Protein AF-A0A2N6BNA0-F1 (afdb_monomer_lite)

Radius of gyration: 14.95 Å; chains: 1; bounding box: 44×14×30 Å

Secondary structure (DSSP, 8-state):
-PPPP--------PPPPPTTSTTTTS-HHHHHHHHHHHHHHH-

Sequence (43 aa):
MCVKEVVIAAAARTPIGSYLSSLSSFTAPELGGFAVAEALKRS

Structure (mmCIF, N/CA/C/O backbone):
data_AF-A0A2N6BNA0-F1
#
_entry.id   AF-A0A2N6BNA0-F1
#
loop_
_atom_site.group_PDB
_atom_site.id
_atom_site.type_symbol
_atom_site.label_atom_id
_atom_site.label_alt_id
_atom_site.label_comp_id
_atom_site.label_asym_id
_atom_site.label_entity_id
_atom_site.label_seq_id
_atom_site.pdbx_PDB_ins_code
_atom_site.Cartn_x
_atom_site.Cartn_y
_atom_site.Cartn_z
_atom_site.occupancy
_atom_site.B_iso_or_equiv
_atom_site.auth_seq_id
_atom_site.auth_comp_id
_atom_site.auth_asym_id
_atom_site.auth_atom_id
_atom_site.pdbx_PDB_model_num
ATOM 1 N N . MET A 1 1 ? -30.852 2.766 13.906 1.00 56.62 1 MET A N 1
ATOM 2 C CA . MET A 1 1 ? -29.543 2.095 13.758 1.00 56.62 1 MET A CA 1
ATOM 3 C C . MET A 1 1 ? -28.505 3.018 14.370 1.00 56.62 1 MET A C 1
ATOM 5 O O . MET A 1 1 ? -28.317 4.102 13.837 1.00 56.62 1 MET A O 1
ATOM 9 N N . CYS A 1 2 ? -27.930 2.673 15.525 1.00 56.59 2 CYS A N 1
ATOM 10 C CA . CYS A 1 2 ? -26.871 3.497 16.110 1.00 56.59 2 CYS A CA 1
ATOM 11 C C . CYS A 1 2 ? -25.646 3.440 15.192 1.00 56.59 2 CYS A C 1
ATOM 13 O O . CYS A 1 2 ? -25.244 2.355 14.764 1.00 56.59 2 CYS A O 1
ATOM 15 N N . VAL A 1 3 ? -25.107 4.604 14.840 1.00 83.94 3 VAL A N 1
ATOM 16 C CA . VAL A 1 3 ? -23.923 4.709 13.988 1.00 83.94 3 VAL A CA 1
ATOM 17 C C . VAL A 1 3 ? -22.738 4.182 14.792 1.00 83.94 3 VAL A C 1
ATOM 19 O O . VAL A 1 3 ? -22.503 4.636 15.909 1.00 83.94 3 VAL A O 1
ATOM 22 N N . LYS A 1 4 ? -22.031 3.184 14.257 1.00 89.00 4 LYS A N 1
ATOM 23 C CA . LYS A 1 4 ? -20.786 2.710 14.864 1.00 89.00 4 LYS A CA 1
ATOM 24 C C . LYS A 1 4 ? -19.704 3.744 14.592 1.00 89.00 4 LYS A C 1
ATOM 26 O O . LYS A 1 4 ? -19.559 4.180 13.451 1.00 89.00 4 LYS A O 1
ATOM 31 N N . GLU A 1 5 ? -18.967 4.121 15.627 1.00 93.69 5 GLU A N 1
ATOM 32 C CA . GLU A 1 5 ? -17.824 5.013 15.478 1.00 93.69 5 GLU A CA 1
ATOM 33 C C . GLU A 1 5 ? -16.736 4.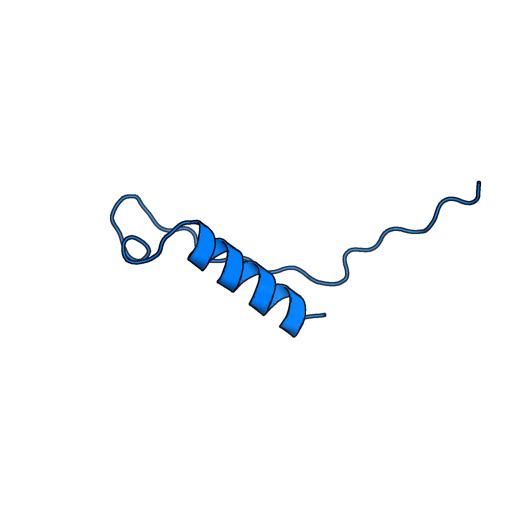310 14.655 1.00 93.69 5 GLU A C 1
ATOM 35 O O . GLU A 1 5 ? -16.359 3.173 14.946 1.00 93.69 5 GLU A O 1
ATOM 40 N N . VAL A 1 6 ? -16.288 4.958 13.579 1.00 94.62 6 VAL A N 1
ATOM 41 C CA . VAL A 1 6 ? -15.263 4.430 12.672 1.00 94.62 6 VAL A CA 1
ATOM 42 C C . VAL A 1 6 ? -13.963 5.160 12.958 1.00 94.62 6 VAL A C 1
ATOM 44 O O . VAL A 1 6 ? -13.888 6.378 12.810 1.00 94.62 6 VAL A O 1
ATOM 47 N N . VAL A 1 7 ? -12.937 4.401 13.335 1.00 95.81 7 VAL A N 1
ATOM 48 C CA . VAL A 1 7 ? -11.604 4.922 13.652 1.00 95.81 7 VAL A CA 1
ATOM 49 C C . VAL A 1 7 ? -10.555 4.326 12.716 1.00 95.81 7 VAL A C 1
ATOM 51 O O . VAL A 1 7 ? -10.716 3.217 12.206 1.00 95.81 7 VAL A O 1
ATOM 54 N N . ILE A 1 8 ? -9.461 5.058 12.498 1.00 96.38 8 ILE A N 1
ATOM 55 C CA . ILE A 1 8 ? -8.281 4.553 11.787 1.00 96.38 8 ILE A CA 1
ATOM 56 C C . ILE A 1 8 ? -7.342 3.951 12.832 1.00 96.38 8 ILE A C 1
ATOM 58 O O . ILE A 1 8 ? -6.730 4.687 13.599 1.00 96.38 8 ILE A O 1
ATOM 62 N N . ALA A 1 9 ? -7.243 2.621 12.870 1.00 95.75 9 ALA A N 1
ATOM 63 C CA . ALA A 1 9 ? -6.417 1.917 13.855 1.00 95.75 9 ALA A CA 1
ATOM 64 C C . ALA A 1 9 ? -4.912 1.978 13.535 1.00 95.75 9 ALA A C 1
ATOM 66 O O . ALA A 1 9 ? -4.096 2.094 14.441 1.00 95.75 9 ALA A O 1
ATOM 67 N N . ALA A 1 10 ? -4.540 1.925 12.252 1.00 97.75 10 ALA A N 1
ATOM 68 C CA . ALA A 1 10 ? -3.154 2.019 11.800 1.00 97.75 10 ALA A CA 1
ATOM 69 C C . ALA A 1 10 ? -3.068 2.462 10.334 1.00 97.75 10 ALA A C 1
ATOM 71 O O . ALA A 1 10 ? -4.033 2.351 9.575 1.00 97.75 10 ALA A O 1
ATOM 72 N N . ALA A 1 11 ? -1.889 2.942 9.928 1.00 97.25 11 ALA A N 1
ATOM 73 C CA . ALA A 1 11 ? -1.590 3.302 8.547 1.00 97.25 11 ALA A CA 1
ATOM 74 C C . ALA A 1 11 ? -0.119 3.025 8.198 1.00 97.25 11 ALA A C 1
ATOM 76 O O . ALA A 1 11 ? 0.801 3.296 8.977 1.00 97.25 11 ALA A O 1
ATOM 77 N N . ALA A 1 12 ? 0.103 2.520 6.988 1.00 98.31 12 ALA A N 1
ATOM 78 C CA . ALA A 1 12 ? 1.425 2.302 6.418 1.00 98.31 12 ALA A CA 1
ATOM 79 C C . ALA A 1 12 ? 1.392 2.478 4.897 1.00 98.31 12 ALA A C 1
ATOM 81 O O . ALA A 1 12 ? 0.331 2.468 4.271 1.00 98.31 12 ALA A O 1
ATOM 82 N N . ARG A 1 13 ? 2.571 2.663 4.301 1.00 98.00 13 ARG A N 1
ATOM 83 C CA . ARG A 1 13 ? 2.751 2.797 2.853 1.00 98.00 13 ARG A CA 1
ATOM 84 C C . ARG A 1 13 ? 4.133 2.319 2.436 1.00 98.00 13 ARG A C 1
ATOM 86 O O . ARG A 1 13 ? 5.073 2.394 3.225 1.00 98.00 13 ARG A O 1
ATOM 93 N N . THR A 1 14 ? 4.273 1.934 1.174 1.00 97.69 14 THR A N 1
ATOM 94 C CA . THR A 1 14 ? 5.590 1.824 0.543 1.00 97.69 14 THR 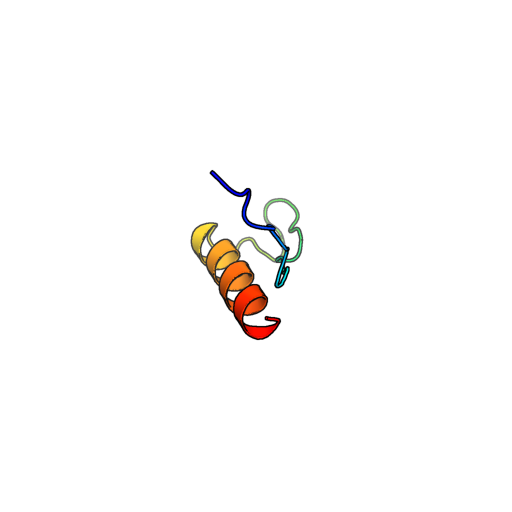A CA 1
ATOM 95 C C . THR A 1 14 ? 6.121 3.217 0.159 1.00 97.69 14 THR A C 1
ATOM 97 O O . THR A 1 14 ? 5.342 4.177 0.017 1.00 97.69 14 THR A O 1
ATOM 100 N N . PRO A 1 15 ? 7.443 3.359 -0.047 1.00 96.44 15 PRO A N 1
ATOM 101 C CA . PRO A 1 15 ? 8.007 4.506 -0.750 1.00 96.44 15 PRO A CA 1
ATOM 102 C C . PRO A 1 15 ? 7.404 4.659 -2.153 1.00 96.44 15 PRO A C 1
ATOM 104 O O . PRO A 1 15 ? 6.868 3.706 -2.723 1.00 96.44 15 PRO A O 1
ATOM 107 N N . ILE A 1 16 ? 7.500 5.862 -2.716 1.00 96.00 16 ILE A N 1
ATOM 108 C CA . ILE A 1 16 ? 7.119 6.121 -4.108 1.00 96.00 16 ILE A CA 1
ATOM 109 C C . ILE A 1 16 ? 8.367 5.938 -4.967 1.00 96.00 16 ILE A C 1
ATOM 111 O O . ILE A 1 16 ? 9.358 6.639 -4.775 1.00 96.00 16 ILE A O 1
ATOM 115 N N . GLY A 1 17 ? 8.322 4.982 -5.891 1.00 94.25 17 GLY A N 1
ATOM 116 C CA . GLY A 1 17 ? 9.387 4.761 -6.863 1.00 94.25 17 GLY A CA 1
ATOM 117 C C . GLY A 1 17 ? 9.153 5.574 -8.130 1.00 94.25 17 GLY A C 1
ATOM 118 O O . GLY A 1 17 ? 8.028 5.650 -8.622 1.00 94.25 17 GLY A O 1
ATOM 119 N N . SER A 1 18 ? 10.221 6.147 -8.680 1.00 94.75 18 SER A N 1
ATOM 120 C CA . SER A 1 18 ? 10.204 6.705 -10.034 1.00 94.75 18 SER A CA 1
ATOM 121 C C . SER A 1 18 ? 10.125 5.591 -11.081 1.00 94.75 18 SER A C 1
ATOM 123 O O . SER A 1 18 ? 10.504 4.444 -10.823 1.00 94.75 18 SER A O 1
ATOM 125 N N . TYR A 1 19 ? 9.654 5.940 -12.278 1.00 95.50 19 TYR A N 1
ATOM 126 C CA . TYR A 1 19 ? 9.538 5.007 -13.397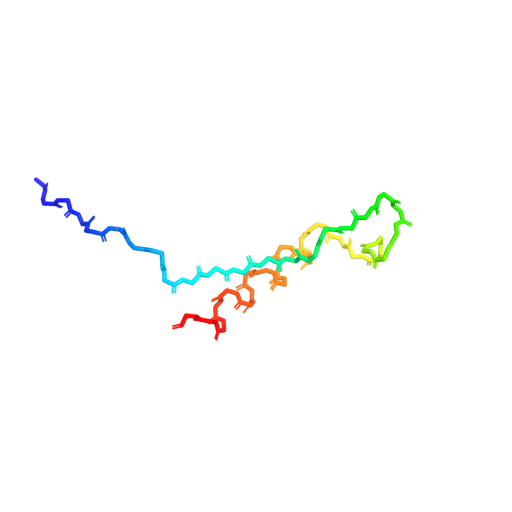 1.00 95.50 19 TYR A CA 1
ATOM 127 C C . TYR A 1 19 ? 10.866 4.272 -13.664 1.00 95.50 19 TYR A C 1
ATOM 129 O O . TYR A 1 19 ? 11.912 4.908 -13.770 1.00 95.50 19 TYR A O 1
ATOM 137 N N . LEU A 1 20 ? 10.809 2.935 -13.732 1.00 91.81 20 LEU A N 1
ATOM 138 C CA . LEU A 1 20 ? 11.952 2.030 -13.956 1.00 91.81 20 LEU A CA 1
ATOM 139 C C . LEU A 1 20 ? 13.130 2.182 -12.967 1.00 91.81 20 LEU A C 1
ATOM 141 O O . LEU A 1 20 ? 14.265 1.855 -13.297 1.00 91.81 20 LEU A O 1
ATOM 145 N N . SER A 1 21 ? 12.875 2.666 -11.748 1.00 94.06 21 SER A N 1
ATOM 146 C CA . SER A 1 21 ? 13.910 2.894 -10.729 1.00 94.06 21 SER A CA 1
ATOM 147 C C . SER A 1 21 ? 13.902 1.805 -9.639 1.00 94.06 21 SER A C 1
ATOM 149 O O . SER A 1 21 ? 13.626 0.639 -9.917 1.00 94.06 21 SER A O 1
ATOM 151 N N . SER A 1 22 ? 14.195 2.162 -8.387 1.00 92.69 22 SER A N 1
ATOM 152 C CA . SER A 1 22 ? 14.477 1.257 -7.260 1.00 92.69 22 SER A CA 1
ATOM 153 C C . SER A 1 22 ? 13.368 0.268 -6.882 1.00 92.69 22 SER A C 1
ATOM 155 O O . SER A 1 22 ? 13.635 -0.678 -6.151 1.00 92.69 22 SER A O 1
ATOM 157 N N . LEU A 1 23 ? 12.131 0.476 -7.344 1.00 94.50 23 LEU A N 1
ATOM 158 C CA . LEU A 1 23 ? 11.006 -0.438 -7.101 1.00 94.50 23 LEU A CA 1
ATOM 159 C C . LEU A 1 23 ? 10.644 -1.295 -8.325 1.00 94.50 23 LEU A C 1
ATOM 161 O O . LEU A 1 23 ? 9.688 -2.058 -8.257 1.00 94.50 23 LEU A O 1
ATOM 165 N N . SER A 1 24 ? 11.387 -1.188 -9.432 1.00 95.00 24 SER A N 1
ATOM 166 C CA . SER A 1 24 ? 11.099 -1.903 -10.688 1.00 95.00 24 SER A CA 1
ATOM 167 C C . SER A 1 24 ? 11.159 -3.428 -10.571 1.00 95.00 24 SER A C 1
ATOM 169 O O . SER A 1 24 ? 10.511 -4.118 -11.351 1.00 95.00 24 SER A O 1
ATOM 171 N N . SER A 1 25 ? 11.888 -3.949 -9.581 1.00 97.00 25 SER A N 1
ATOM 172 C CA . SER A 1 25 ? 11.984 -5.385 -9.302 1.00 97.00 25 SER A CA 1
ATOM 173 C C . SER A 1 25 ? 10.768 -5.965 -8.572 1.00 97.00 25 SER A C 1
ATOM 175 O O . SER A 1 25 ? 10.713 -7.178 -8.401 1.00 97.00 25 SER A O 1
ATOM 177 N N . PHE A 1 26 ? 9.824 -5.133 -8.118 1.00 96.94 26 PHE A N 1
ATOM 178 C CA . PHE A 1 26 ? 8.636 -5.575 -7.387 1.00 96.94 26 PHE A CA 1
ATOM 179 C C . PHE A 1 26 ? 7.370 -5.361 -8.209 1.00 96.94 26 PHE A C 1
ATOM 181 O O . PHE A 1 26 ? 7.170 -4.321 -8.840 1.00 96.94 26 PHE A O 1
ATOM 188 N N . THR A 1 27 ? 6.467 -6.331 -8.151 1.00 97.50 27 THR A N 1
ATOM 189 C CA . THR A 1 27 ? 5.137 -6.223 -8.744 1.00 97.50 27 THR A CA 1
ATOM 190 C C . THR A 1 27 ? 4.196 -5.397 -7.863 1.00 97.50 27 THR A C 1
ATOM 192 O O . THR A 1 27 ? 4.392 -5.236 -6.656 1.00 97.50 27 THR A O 1
ATOM 195 N N . ALA A 1 28 ? 3.118 -4.880 -8.456 1.00 96.62 28 ALA A N 1
ATOM 196 C CA . ALA A 1 28 ? 2.102 -4.122 -7.722 1.00 96.62 28 ALA A CA 1
ATOM 197 C C . ALA A 1 28 ? 1.488 -4.901 -6.531 1.00 96.62 28 ALA A C 1
ATOM 199 O O . ALA A 1 28 ? 1.373 -4.318 -5.449 1.00 96.62 28 ALA A O 1
ATOM 200 N N . PRO A 1 29 ? 1.125 -6.195 -6.673 1.00 98.25 29 PRO A N 1
ATOM 201 C CA . PRO A 1 29 ? 0.628 -6.991 -5.552 1.00 98.25 29 PRO A CA 1
ATOM 202 C C . PRO A 1 29 ? 1.638 -7.141 -4.410 1.00 98.25 29 PRO A C 1
ATOM 204 O O . PRO A 1 29 ? 1.239 -7.067 -3.251 1.00 98.25 29 PRO A O 1
ATOM 207 N N . GLU A 1 30 ? 2.934 -7.295 -4.706 1.00 98.12 30 GLU A N 1
ATOM 208 C CA . GLU A 1 30 ? 3.983 -7.368 -3.676 1.00 98.12 30 GLU A CA 1
ATOM 209 C C . GLU A 1 30 ? 4.085 -6.058 -2.888 1.00 98.12 30 GLU A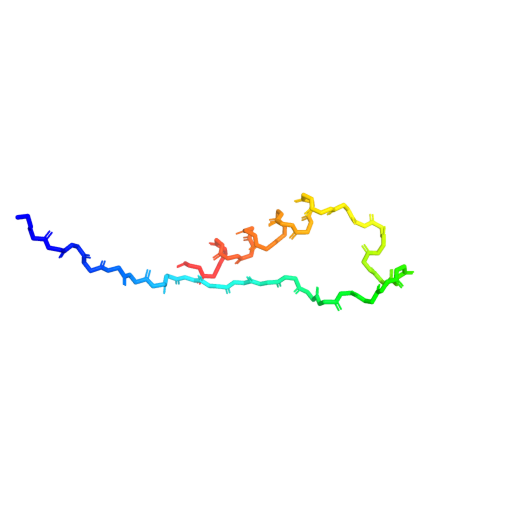 C 1
ATOM 211 O O . GLU A 1 30 ? 4.076 -6.076 -1.658 1.00 98.12 30 GLU A O 1
ATOM 216 N N . LEU A 1 31 ? 4.080 -4.911 -3.578 1.00 98.25 31 LEU A N 1
ATOM 217 C CA . LEU A 1 31 ? 4.083 -3.591 -2.936 1.00 98.25 31 LEU A CA 1
ATOM 218 C C . LEU A 1 31 ? 2.845 -3.379 -2.048 1.00 98.25 31 LEU A C 1
ATOM 220 O O . LEU A 1 31 ? 2.961 -2.871 -0.930 1.00 98.25 31 LEU A O 1
ATOM 224 N N . GLY A 1 32 ? 1.668 -3.810 -2.511 1.00 97.88 32 GLY A N 1
ATOM 225 C CA . GLY A 1 32 ? 0.443 -3.807 -1.709 1.00 97.88 32 GLY A CA 1
ATOM 226 C C . GLY A 1 32 ? 0.547 -4.719 -0.484 1.00 97.88 32 GLY A C 1
ATOM 227 O O . GLY A 1 32 ? 0.191 -4.312 0.622 1.00 97.88 32 GLY A O 1
ATOM 228 N N . GLY A 1 33 ? 1.108 -5.917 -0.659 1.00 98.38 33 GLY A N 1
ATOM 229 C CA . GLY A 1 33 ? 1.369 -6.867 0.420 1.00 98.38 33 GLY A CA 1
ATOM 230 C C . GLY A 1 33 ? 2.282 -6.291 1.501 1.00 98.38 33 GLY A C 1
ATOM 231 O O . GLY A 1 33 ? 1.964 -6.395 2.685 1.00 98.38 33 GLY A O 1
ATOM 232 N N . PHE A 1 34 ? 3.363 -5.606 1.115 1.00 98.12 34 PHE A N 1
ATOM 233 C CA . PHE A 1 34 ? 4.250 -4.925 2.063 1.00 98.12 34 PHE A CA 1
ATOM 234 C C . PHE A 1 34 ? 3.518 -3.839 2.859 1.00 98.12 34 PHE A C 1
ATOM 236 O O . PHE A 1 34 ? 3.689 -3.755 4.075 1.00 98.12 34 PHE A O 1
ATOM 243 N N . ALA A 1 35 ? 2.673 -3.037 2.202 1.00 98.25 35 ALA A N 1
ATOM 244 C CA . ALA A 1 35 ? 1.899 -1.994 2.872 1.00 98.25 35 ALA A CA 1
ATOM 245 C C . ALA A 1 35 ? 0.888 -2.568 3.882 1.00 98.25 35 ALA A C 1
ATOM 247 O O . ALA A 1 35 ? 0.795 -2.064 5.001 1.00 98.25 35 ALA A O 1
ATOM 248 N N . VAL A 1 36 ? 0.166 -3.635 3.521 1.00 98.00 36 VAL A N 1
ATOM 249 C CA . VAL A 1 36 ? -0.801 -4.299 4.415 1.00 98.00 36 VAL A CA 1
ATOM 250 C C . VAL A 1 36 ? -0.095 -4.951 5.602 1.00 98.00 36 VAL A C 1
ATOM 252 O O . VAL A 1 36 ? -0.502 -4.743 6.743 1.00 98.00 36 VAL A O 1
ATOM 255 N N . ALA A 1 37 ? 0.983 -5.700 5.352 1.00 98.38 37 ALA A N 1
ATOM 256 C CA . ALA A 1 37 ? 1.745 -6.363 6.406 1.00 98.38 37 ALA A CA 1
ATOM 257 C C . ALA A 1 37 ? 2.303 -5.363 7.428 1.00 98.38 37 ALA A C 1
ATOM 259 O O . ALA A 1 37 ? 2.300 -5.635 8.625 1.00 98.38 37 ALA A O 1
ATOM 260 N N . GLU A 1 38 ? 2.760 -4.197 6.972 1.00 98.38 38 GLU A N 1
ATOM 261 C CA . GLU A 1 38 ? 3.261 -3.145 7.855 1.00 98.38 38 GLU A CA 1
ATOM 262 C C . GLU A 1 38 ? 2.140 -2.430 8.622 1.00 98.38 38 GLU A C 1
ATOM 264 O O . GLU A 1 38 ? 2.308 -2.133 9.802 1.00 98.38 38 GLU A O 1
ATOM 269 N N . ALA A 1 39 ? 0.980 -2.188 8.002 1.00 98.31 39 ALA A N 1
ATOM 270 C CA . ALA A 1 39 ? -0.168 -1.604 8.699 1.00 98.31 39 ALA A CA 1
ATOM 271 C C . ALA A 1 39 ? -0.637 -2.498 9.860 1.00 98.31 39 ALA A C 1
ATOM 273 O O . ALA A 1 39 ? -0.907 -1.987 10.942 1.00 98.31 39 ALA A O 1
ATOM 274 N N . LEU A 1 40 ? -0.646 -3.821 9.659 1.00 98.00 40 LEU A N 1
ATOM 275 C CA . LEU A 1 40 ? -0.991 -4.807 10.691 1.00 98.00 4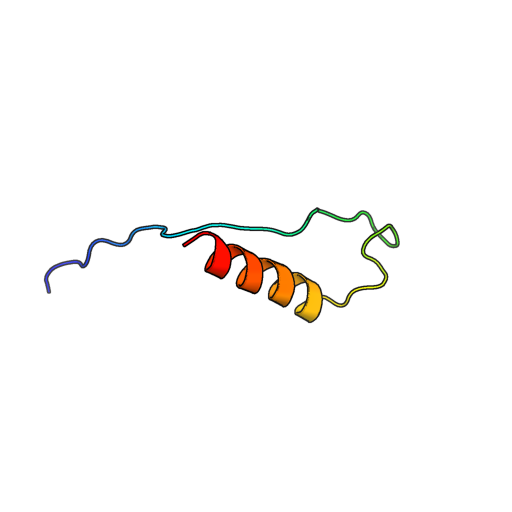0 LEU A CA 1
ATOM 276 C C . LEU A 1 40 ? 0.033 -4.888 11.831 1.00 98.00 40 LEU A C 1
A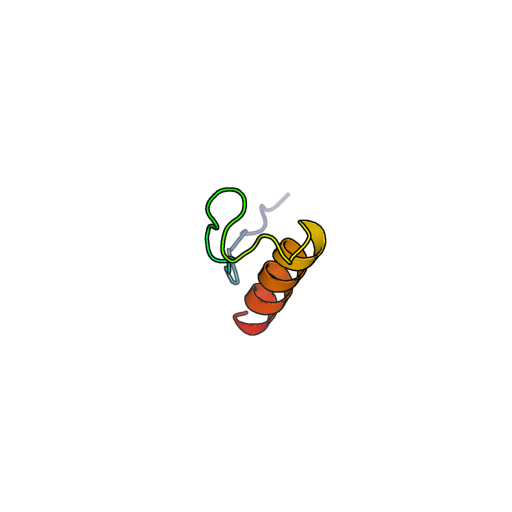TOM 278 O O . LEU A 1 40 ? -0.330 -5.222 12.950 1.00 98.00 40 LEU A O 1
ATOM 282 N N . LYS A 1 41 ? 1.315 -4.595 11.576 1.00 98.06 41 LYS A N 1
ATOM 283 C CA . LYS A 1 41 ? 2.341 -4.544 12.636 1.00 98.06 41 LYS A CA 1
ATOM 284 C C . LYS A 1 41 ? 2.233 -3.299 13.518 1.00 98.06 41 LYS A C 1
ATOM 286 O O . LYS A 1 41 ? 2.797 -3.289 14.607 1.00 98.06 41 LYS A O 1
ATOM 291 N N . ARG A 1 42 ? 1.599 -2.233 13.017 1.00 96.88 42 ARG A N 1
ATOM 292 C CA . ARG A 1 42 ? 1.480 -0.927 13.689 1.00 96.88 42 ARG A CA 1
ATOM 293 C C . ARG A 1 42 ? 0.169 -0.743 14.456 1.00 96.88 42 ARG A C 1
ATOM 295 O O . ARG A 1 42 ? 0.073 0.233 15.195 1.00 96.88 42 ARG A O 1
ATOM 302 N N . SER A 1 43 ? -0.815 -1.614 14.228 1.00 83.31 43 SER A N 1
ATOM 303 C CA . SER A 1 43 ? -2.078 -1.691 14.979 1.00 83.31 43 SER A CA 1
ATOM 304 C C . SER A 1 43 ? -1.912 -2.505 16.252 1.00 83.31 43 SER A C 1
ATOM 306 O O . SER A 1 43 ? -2.467 -2.082 17.285 1.00 83.31 43 SER A O 1
#

Foldseek 3Di:
DDDDDDDQQFFFADDDDDPPDDCVVDDPVVRVVVRVVVRVVRD

pLDDT: mean 93.98, std 8.91, range [56.59, 98.38]